Protein AF-A0A6V7LVV4-F1 (afdb_monomer_lite)

Organism: NCBI:txid1563983

Secondary structure (DSSP, 8-state):
-HHHHHHHHHHHHHHHHHHHHHHHHHHHHHHT--HHHHHT--HHHHHHHHHHHHHHSSSHHHHHHHHHHHHHHHHHHHHHT-

Foldseek 3Di:
DVVVVVVVVVVVVVVVVVVVVVLLVVVCVVVVHDSVVSPVQPPVSCVVSVLVSLCVDPPSVVSVVVVVVVVVVVVVVVVVVD

Structure (mmCIF, N/CA/C/O backbone):
data_AF-A0A6V7LVV4-F1
#
_entry.id   AF-A0A6V7LVV4-F1
#
loop_
_atom_site.group_PDB
_atom_site.id
_atom_site.type_symbol
_atom_site.label_atom_id
_atom_site.label_alt_id
_ato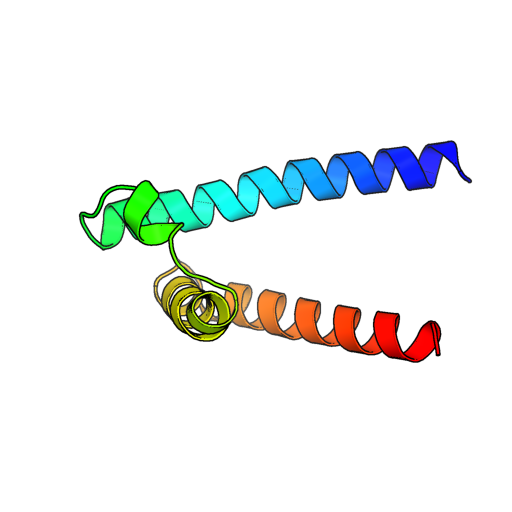m_site.label_comp_id
_atom_site.label_asym_id
_atom_site.label_entity_id
_atom_site.label_seq_id
_atom_site.pdbx_PDB_ins_code
_atom_site.Cartn_x
_atom_site.Cartn_y
_atom_site.Cartn_z
_atom_site.occupancy
_atom_site.B_iso_or_equiv
_atom_site.auth_seq_id
_atom_site.auth_comp_id
_atom_site.auth_asym_id
_atom_site.auth_atom_id
_atom_site.pdbx_PDB_model_num
ATOM 1 N N . ASP A 1 1 ? 17.678 7.007 -19.786 1.00 69.31 1 ASP A N 1
ATOM 2 C CA . ASP A 1 1 ? 17.396 5.814 -18.959 1.00 69.31 1 ASP A CA 1
ATOM 3 C C . ASP A 1 1 ? 17.377 6.070 -17.464 1.00 69.31 1 ASP A C 1
ATOM 5 O O . ASP A 1 1 ? 16.288 6.082 -16.909 1.00 69.31 1 ASP A O 1
ATOM 9 N N . ALA A 1 2 ? 18.504 6.352 -16.802 1.00 80.94 2 ALA A N 1
ATOM 10 C CA . ALA A 1 2 ? 18.537 6.474 -15.334 1.00 80.94 2 ALA A CA 1
ATOM 11 C C . ALA A 1 2 ? 17.577 7.537 -14.752 1.00 80.94 2 ALA A C 1
ATOM 13 O O . ALA A 1 2 ? 16.905 7.276 -13.757 1.00 80.94 2 ALA A O 1
ATOM 14 N N . ILE A 1 3 ? 17.457 8.707 -15.392 1.00 87.06 3 ILE A N 1
ATOM 15 C CA . ILE A 1 3 ? 16.533 9.773 -14.959 1.00 87.06 3 ILE A CA 1
ATOM 16 C C . ILE A 1 3 ? 15.072 9.334 -15.126 1.00 87.06 3 ILE A C 1
ATOM 18 O O . ILE A 1 3 ? 14.283 9.468 -14.198 1.00 87.06 3 ILE A O 1
ATOM 22 N N . PHE A 1 4 ? 14.721 8.758 -16.279 1.00 85.62 4 PHE A N 1
ATOM 23 C CA . PHE A 1 4 ? 13.355 8.314 -16.579 1.00 85.62 4 PHE A CA 1
ATOM 24 C C . PHE A 1 4 ? 12.901 7.179 -15.650 1.00 85.62 4 PHE A C 1
ATOM 26 O O . PHE A 1 4 ? 11.796 7.219 -15.108 1.00 85.62 4 PHE A O 1
ATOM 33 N N . VAL A 1 5 ? 13.781 6.205 -15.401 1.00 86.81 5 VAL A N 1
ATOM 34 C CA . VAL A 1 5 ? 13.528 5.101 -14.465 1.00 86.81 5 VAL A CA 1
ATOM 35 C C . VAL A 1 5 ? 13.372 5.625 -13.036 1.00 86.81 5 VAL A C 1
ATOM 37 O O . VAL A 1 5 ? 12.417 5.258 -12.355 1.00 86.81 5 VAL A O 1
ATOM 40 N N . SER A 1 6 ? 14.245 6.537 -12.596 1.00 84.88 6 SER A N 1
ATOM 41 C CA . SER A 1 6 ? 14.173 7.122 -11.248 1.00 84.88 6 SER A CA 1
ATOM 42 C C . SER A 1 6 ? 12.887 7.924 -11.034 1.00 84.88 6 SER A C 1
ATOM 44 O O . SER A 1 6 ? 12.248 7.801 -9.991 1.00 84.88 6 SER A O 1
ATOM 46 N N . PHE A 1 7 ? 12.469 8.704 -12.034 1.00 89.19 7 PHE A N 1
ATOM 47 C CA . PHE A 1 7 ? 11.247 9.507 -11.970 1.00 89.19 7 PHE A CA 1
ATOM 48 C C . PHE A 1 7 ? 9.986 8.632 -11.962 1.00 89.19 7 PHE A C 1
ATOM 50 O O . PHE A 1 7 ? 9.070 8.858 -11.174 1.00 89.19 7 PHE A O 1
ATOM 57 N N . THR A 1 8 ? 9.966 7.579 -12.782 1.00 83.38 8 THR A N 1
ATOM 58 C CA . THR A 1 8 ? 8.862 6.608 -12.820 1.00 83.38 8 THR A CA 1
ATOM 59 C C . THR A 1 8 ? 8.755 5.842 -11.502 1.00 83.38 8 THR A C 1
ATOM 61 O O . THR A 1 8 ? 7.657 5.675 -10.970 1.00 83.38 8 THR A O 1
ATOM 64 N N . ASN A 1 9 ? 9.888 5.433 -10.926 1.00 81.94 9 ASN A N 1
ATOM 65 C CA . ASN A 1 9 ? 9.928 4.787 -9.618 1.00 81.94 9 ASN A CA 1
ATOM 66 C C . ASN A 1 9 ? 9.415 5.713 -8.503 1.00 81.94 9 ASN A C 1
ATOM 68 O O . ASN A 1 9 ? 8.633 5.281 -7.656 1.00 81.94 9 ASN A O 1
ATOM 72 N N . LEU A 1 10 ? 9.801 6.993 -8.528 1.00 90.25 10 LEU A N 1
ATOM 73 C 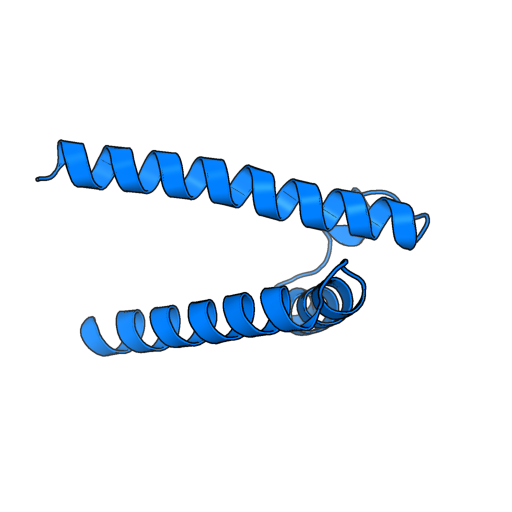CA . LEU A 1 10 ? 9.321 7.994 -7.576 1.00 90.25 10 LEU A CA 1
ATOM 74 C C . LEU A 1 10 ? 7.800 8.161 -7.664 1.00 90.25 10 LEU A C 1
ATOM 76 O O . LEU A 1 10 ? 7.114 8.047 -6.650 1.00 90.25 10 LEU A O 1
ATOM 80 N N . PHE A 1 11 ? 7.264 8.376 -8.867 1.00 86.94 11 PHE A N 1
ATOM 81 C CA . PHE A 1 11 ? 5.820 8.513 -9.063 1.00 86.94 11 PHE A CA 1
ATOM 82 C C . PHE A 1 11 ? 5.054 7.272 -8.629 1.00 86.94 11 PHE A C 1
ATOM 84 O O . PHE A 1 11 ? 4.039 7.390 -7.947 1.00 86.94 11 PHE A O 1
ATOM 91 N N . THR A 1 12 ? 5.558 6.091 -8.982 1.00 82.19 12 THR A N 1
ATOM 92 C CA . THR A 1 12 ? 4.936 4.821 -8.599 1.00 82.19 12 THR A CA 1
ATOM 93 C C . THR A 1 12 ? 4.934 4.656 -7.081 1.00 82.19 12 THR A C 1
ATOM 95 O O . THR A 1 12 ? 3.925 4.249 -6.516 1.00 82.19 12 THR A O 1
ATOM 98 N N . SER A 1 13 ? 6.018 5.049 -6.404 1.00 80.81 13 SER A N 1
ATOM 99 C CA . SER A 1 13 ? 6.120 5.000 -4.940 1.00 80.81 13 SER A CA 1
ATOM 100 C C . SER A 1 13 ? 5.157 5.976 -4.259 1.00 80.81 13 SER A C 1
ATOM 102 O O . SER A 1 13 ? 4.474 5.605 -3.307 1.00 80.81 13 SER A O 1
ATOM 104 N N . ILE A 1 14 ? 5.052 7.211 -4.764 1.00 86.56 14 ILE A N 1
ATOM 105 C CA . ILE A 1 14 ? 4.111 8.219 -4.250 1.00 86.56 14 ILE A CA 1
ATOM 106 C C . ILE A 1 14 ? 2.665 7.751 -4.455 1.00 86.56 14 ILE A C 1
ATOM 108 O O . ILE A 1 14 ? 1.855 7.804 -3.530 1.00 86.56 14 ILE A O 1
ATOM 112 N N . PHE A 1 15 ? 2.346 7.247 -5.648 1.00 83.25 15 PHE A N 1
ATOM 113 C CA . PHE A 1 15 ? 1.026 6.715 -5.969 1.00 83.25 15 PHE A CA 1
ATOM 114 C C . PHE A 1 15 ? 0.668 5.508 -5.092 1.00 83.25 15 PHE A C 1
ATOM 116 O O . PHE A 1 15 ? -0.421 5.467 -4.521 1.00 83.25 15 PHE A O 1
ATOM 123 N N . ALA A 1 16 ? 1.600 4.570 -4.905 1.00 78.88 16 ALA A N 1
ATOM 124 C CA . ALA A 1 16 ? 1.429 3.441 -3.996 1.00 78.88 16 ALA A CA 1
ATOM 125 C C . ALA A 1 16 ? 1.178 3.908 -2.553 1.00 78.88 16 ALA A C 1
ATOM 127 O O . ALA A 1 16 ? 0.300 3.368 -1.885 1.00 78.88 16 ALA A O 1
ATOM 128 N N . GLY A 1 17 ? 1.872 4.957 -2.098 1.00 80.12 17 GLY A N 1
ATOM 129 C CA . GLY A 1 17 ? 1.606 5.599 -0.812 1.00 80.12 17 GLY A CA 1
ATOM 130 C C . GLY A 1 17 ? 0.149 6.051 -0.680 1.00 80.12 17 GLY A C 1
ATOM 131 O O . GLY A 1 17 ? -0.531 5.653 0.265 1.00 80.12 17 GLY A O 1
ATOM 132 N N . PHE A 1 18 ? -0.371 6.807 -1.653 1.00 84.31 18 PHE A N 1
ATOM 133 C CA . PHE A 1 18 ? -1.776 7.237 -1.650 1.00 84.31 18 PHE A CA 1
ATOM 134 C C . PHE A 1 18 ? -2.760 6.062 -1.615 1.00 84.31 18 PHE A C 1
ATOM 136 O O . PHE A 1 18 ? -3.740 6.108 -0.867 1.00 84.31 18 PHE A O 1
ATOM 143 N N . VAL A 1 19 ? -2.497 5.002 -2.383 1.00 80.50 19 VAL A N 1
ATOM 144 C CA . VAL A 1 19 ? -3.337 3.794 -2.412 1.00 80.50 19 VAL A CA 1
ATOM 145 C C . VAL A 1 19 ? -3.352 3.108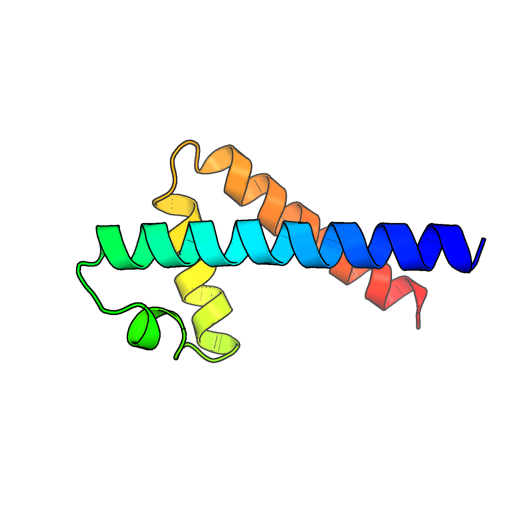 -1.043 1.00 80.50 19 VAL A C 1
ATOM 147 O O . VAL A 1 19 ? -4.427 2.860 -0.499 1.00 80.50 19 VAL A O 1
ATOM 150 N N . ILE A 1 20 ? -2.183 2.865 -0.446 1.00 79.25 20 ILE A N 1
ATOM 151 C CA . ILE A 1 20 ? -2.055 2.199 0.858 1.00 79.25 20 ILE A CA 1
ATOM 152 C C . ILE A 1 20 ? -2.730 3.016 1.966 1.00 79.25 20 ILE A C 1
ATOM 154 O O . ILE A 1 20 ? -3.535 2.472 2.722 1.00 79.25 20 ILE A O 1
ATOM 158 N N . PHE A 1 21 ? -2.491 4.329 2.036 1.00 82.06 21 PHE A N 1
ATOM 159 C CA . PHE A 1 21 ? -3.149 5.187 3.029 1.00 82.06 21 PHE A CA 1
ATOM 160 C C . PHE A 1 21 ? -4.671 5.269 2.836 1.00 82.06 21 PHE A C 1
ATOM 162 O O . PHE A 1 21 ? -5.401 5.281 3.828 1.00 82.06 21 PHE A O 1
ATOM 169 N N . SER A 1 22 ? -5.172 5.248 1.596 1.00 82.44 22 SER A N 1
ATOM 170 C CA . SER A 1 22 ? -6.618 5.222 1.318 1.00 82.44 22 SER A CA 1
ATOM 171 C C . SER A 1 22 ? -7.269 3.917 1.788 1.00 82.44 22 SER A C 1
ATOM 173 O O . SER A 1 22 ? -8.334 3.937 2.404 1.00 82.44 22 SER A O 1
ATOM 175 N N . ILE A 1 23 ? -6.602 2.785 1.552 1.00 77.88 23 ILE A N 1
ATOM 176 C CA . ILE A 1 23 ? -7.027 1.456 2.005 1.00 77.88 23 ILE A CA 1
ATOM 177 C C . ILE A 1 23 ? -7.069 1.387 3.537 1.00 77.88 23 ILE A C 1
ATOM 179 O O . ILE A 1 23 ? -8.079 0.974 4.110 1.00 77.88 23 ILE A O 1
ATOM 183 N N . MET A 1 24 ? -6.004 1.833 4.208 1.00 77.38 24 MET A N 1
ATOM 184 C CA . MET A 1 24 ? -5.925 1.817 5.673 1.00 77.38 24 MET A CA 1
ATOM 185 C C . MET A 1 24 ? -6.938 2.772 6.316 1.00 77.38 24 MET A C 1
ATOM 187 O O . MET A 1 24 ? -7.569 2.415 7.307 1.00 77.38 24 MET A O 1
ATOM 191 N N . GLY A 1 25 ? -7.158 3.957 5.735 1.00 80.94 25 GLY A N 1
ATOM 192 C CA . GLY A 1 25 ? -8.184 4.894 6.198 1.00 80.94 25 GLY A CA 1
ATOM 193 C C . GLY A 1 25 ? -9.608 4.351 6.030 1.00 80.94 25 GLY A C 1
ATOM 194 O O . GLY A 1 25 ? -10.448 4.519 6.916 1.00 80.94 25 GLY A O 1
ATOM 195 N N . TYR A 1 26 ? -9.876 3.645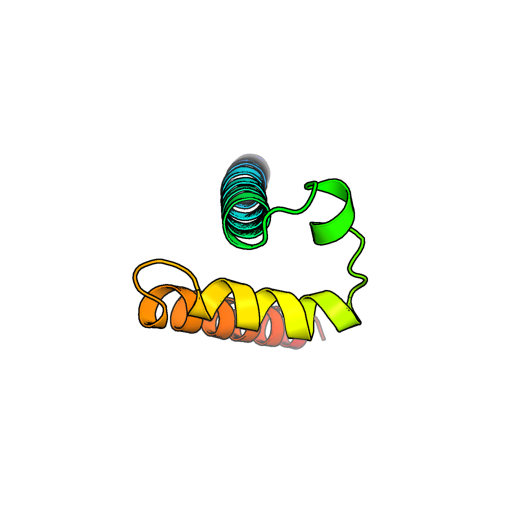 4.927 1.00 80.38 26 TYR A N 1
ATOM 196 C CA . TYR A 1 26 ? -11.148 2.955 4.712 1.00 80.38 26 TYR A CA 1
ATOM 197 C C . TYR A 1 26 ? -11.384 1.844 5.747 1.00 80.38 26 TYR A C 1
ATOM 199 O O . TYR A 1 26 ? -12.461 1.781 6.343 1.00 80.38 26 TYR A O 1
ATOM 207 N N . LEU A 1 27 ? -10.369 1.014 6.010 1.00 75.62 27 LEU A N 1
ATOM 208 C CA . LEU A 1 27 ? -10.394 -0.020 7.050 1.00 75.62 27 LEU A CA 1
ATOM 209 C C . LEU A 1 27 ? -10.646 0.557 8.444 1.00 75.62 27 LEU A C 1
ATOM 211 O O . LEU A 1 27 ? -11.547 0.088 9.133 1.00 75.62 27 LEU A O 1
ATOM 215 N N . ALA A 1 28 ? -9.896 1.591 8.837 1.00 79.62 28 ALA A N 1
ATOM 216 C CA . ALA A 1 28 ? -10.042 2.254 10.134 1.00 79.62 28 ALA A CA 1
ATOM 217 C C . ALA A 1 28 ? -11.478 2.765 10.341 1.00 79.62 28 ALA A C 1
ATOM 219 O O . ALA A 1 28 ? -12.084 2.550 11.392 1.00 79.62 28 ALA A O 1
ATOM 220 N N . LYS A 1 29 ? -12.065 3.360 9.292 1.00 81.25 29 LYS A N 1
ATOM 221 C CA . LYS A 1 29 ? -13.455 3.830 9.301 1.00 81.25 29 LYS A CA 1
ATOM 222 C C . LYS A 1 29 ? -14.471 2.687 9.400 1.00 81.25 29 LYS A C 1
ATOM 224 O O . LYS A 1 29 ? -15.458 2.824 10.115 1.00 81.25 29 LYS A O 1
ATOM 229 N N . GLN A 1 30 ? -14.252 1.580 8.691 1.00 81.75 30 GLN A N 1
ATOM 230 C CA . GLN A 1 30 ? -15.128 0.400 8.726 1.00 81.75 30 GLN A CA 1
ATOM 231 C C . GLN A 1 30 ? -15.071 -0.337 10.070 1.00 81.75 30 GLN A C 1
ATOM 233 O O . GLN A 1 30 ? -16.091 -0.808 10.562 1.00 81.75 30 GLN A O 1
ATOM 238 N N . MET A 1 31 ? -13.885 -0.431 10.669 1.00 77.44 31 MET A N 1
ATOM 239 C CA . MET A 1 31 ? -13.639 -1.176 11.905 1.00 77.44 31 MET A CA 1
ATOM 240 C C . MET A 1 31 ? -13.793 -0.328 13.176 1.00 77.44 31 MET A C 1
ATOM 242 O O . MET A 1 31 ? -13.644 -0.859 14.270 1.00 77.44 31 MET A O 1
ATOM 246 N N . ASN A 1 32 ? -14.113 0.966 13.037 1.00 81.12 32 ASN A N 1
ATOM 247 C CA . ASN A 1 32 ? -14.270 1.916 14.143 1.00 81.12 32 ASN A CA 1
ATOM 248 C C . ASN A 1 32 ? -13.056 1.938 15.097 1.00 81.12 32 ASN A C 1
ATOM 250 O O . ASN A 1 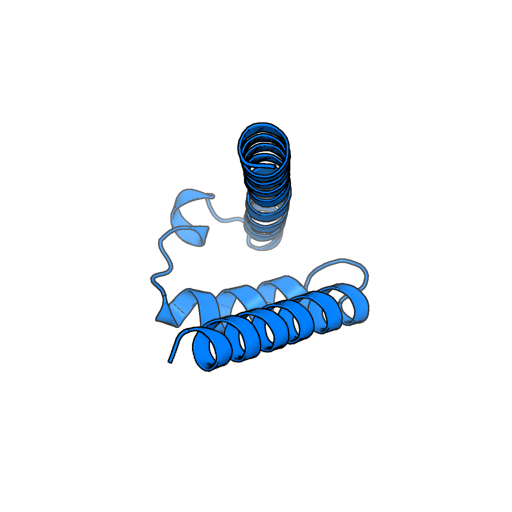32 ? -13.202 2.030 16.312 1.00 81.12 32 ASN A O 1
ATOM 254 N N . MET A 1 33 ? -11.853 1.824 14.532 1.00 77.06 33 MET A N 1
ATOM 255 C CA . MET A 1 33 ? -10.591 1.756 15.274 1.00 77.06 33 MET A CA 1
ATOM 256 C C . MET A 1 33 ? -9.611 2.829 14.789 1.00 77.06 33 MET A C 1
ATOM 258 O O . MET A 1 33 ? -9.661 3.219 13.615 1.00 77.06 33 MET A O 1
ATOM 262 N N . PRO A 1 34 ? -8.718 3.327 15.661 1.00 80.06 34 PRO A N 1
ATOM 263 C CA . PRO A 1 34 ? -7.708 4.300 15.270 1.00 80.06 34 PRO A CA 1
ATOM 264 C C . PRO A 1 34 ? -6.739 3.714 14.232 1.00 80.06 34 PRO A C 1
ATOM 266 O O . PRO A 1 34 ? -6.389 2.535 14.263 1.00 80.06 34 PRO A O 1
ATOM 269 N N . ILE A 1 35 ? -6.260 4.564 13.317 1.00 76.44 35 ILE A N 1
ATOM 270 C CA . ILE A 1 35 ? -5.335 4.174 12.235 1.00 76.44 35 ILE A CA 1
ATOM 271 C C . ILE A 1 35 ? -4.063 3.498 12.769 1.00 76.44 35 ILE A C 1
ATOM 273 O O . ILE A 1 35 ? -3.521 2.592 12.146 1.00 76.44 35 ILE A O 1
ATOM 277 N N . GLU A 1 36 ? -3.620 3.894 13.960 1.00 76.69 36 GLU A N 1
ATOM 278 C CA . GLU A 1 36 ? -2.459 3.336 14.655 1.00 76.69 36 GLU A CA 1
ATOM 279 C C . GLU A 1 36 ? -2.629 1.852 14.995 1.00 76.69 36 GLU A C 1
ATOM 281 O O . GLU A 1 36 ? -1.643 1.122 15.036 1.00 76.69 36 GLU A O 1
ATOM 286 N N . GLU A 1 37 ? -3.858 1.388 15.225 1.00 72.56 37 GLU A N 1
ATOM 287 C CA . GLU A 1 37 ? -4.149 -0.025 15.482 1.00 72.56 37 GLU A CA 1
ATOM 288 C C . GLU A 1 37 ? -4.185 -0.841 14.190 1.00 72.56 37 GLU A C 1
ATOM 290 O O . GLU A 1 37 ? -3.678 -1.959 14.166 1.00 72.56 37 GLU A O 1
ATOM 295 N N . VAL A 1 38 ? -4.668 -0.256 13.090 1.00 69.06 38 VAL A N 1
ATOM 296 C CA . VAL A 1 38 ? -4.648 -0.889 11.758 1.00 69.06 38 VAL A CA 1
ATOM 297 C C . VAL A 1 38 ? -3.204 -1.101 11.270 1.00 69.06 38 VAL A C 1
ATOM 299 O O . VAL A 1 38 ? -2.881 -2.141 10.691 1.00 69.06 38 VAL A O 1
ATOM 302 N N . VAL A 1 39 ? -2.313 -0.140 11.548 1.00 66.62 39 VAL A N 1
ATOM 303 C CA . VAL A 1 39 ? -0.917 -0.113 11.063 1.00 66.62 39 VAL A CA 1
ATOM 304 C C . VAL A 1 39 ? 0.050 -0.939 11.929 1.00 66.62 39 VAL A C 1
ATOM 306 O O . VAL A 1 39 ? 1.112 -1.329 11.448 1.00 66.62 39 VAL A O 1
ATOM 309 N N . LYS A 1 40 ? -0.301 -1.290 13.177 1.00 62.38 40 LYS A N 1
ATOM 310 C CA . LYS A 1 40 ? 0.544 -2.094 14.104 1.00 62.38 40 LYS A CA 1
ATOM 311 C C . LYS A 1 40 ? 0.740 -3.563 13.698 1.00 62.38 40 LYS A C 1
ATOM 313 O O . LYS A 1 40 ? 1.309 -4.370 14.433 1.00 62.38 40 LYS A O 1
ATOM 318 N N . SER A 1 41 ? 0.302 -3.899 12.502 1.00 55.25 41 SER A N 1
ATOM 319 C CA . SER A 1 41 ? 0.215 -5.236 11.964 1.00 55.25 41 SER A CA 1
ATOM 320 C C . SER A 1 41 ? 1.524 -5.598 11.261 1.00 55.25 41 SER A C 1
ATOM 322 O O . SER A 1 41 ? 1.765 -5.166 10.139 1.00 55.25 41 SER A O 1
ATOM 324 N N . GLY A 1 42 ? 2.399 -6.367 11.924 1.00 60.75 42 GLY A N 1
ATOM 325 C CA . GLY A 1 42 ? 3.665 -6.845 11.341 1.00 60.75 42 GLY A CA 1
ATOM 326 C C . GLY A 1 42 ? 3.480 -7.657 10.041 1.00 60.75 42 GLY A C 1
ATOM 327 O O . GLY A 1 42 ? 2.348 -7.943 9.652 1.00 60.75 42 GLY A O 1
ATOM 328 N N . PRO A 1 43 ? 4.565 -8.099 9.373 1.00 54.78 43 PRO A N 1
ATOM 329 C CA . PRO A 1 43 ? 4.484 -8.744 8.057 1.00 54.78 43 PRO A CA 1
ATOM 330 C C . PRO A 1 43 ? 3.512 -9.936 8.007 1.00 54.78 43 PRO A C 1
ATOM 332 O O . PRO A 1 43 ? 2.785 -10.091 7.033 1.00 54.78 43 PRO A O 1
ATOM 335 N N . GLY A 1 44 ? 3.428 -10.732 9.080 1.00 55.97 44 GLY A N 1
ATOM 336 C CA . GLY A 1 44 ? 2.473 -11.843 9.190 1.00 55.97 44 GLY A CA 1
ATOM 337 C C . GLY A 1 44 ? 1.008 -11.410 9.320 1.00 55.97 44 GLY A C 1
ATOM 338 O O . GLY A 1 44 ? 0.123 -12.099 8.824 1.00 55.97 44 GLY A O 1
ATOM 339 N N . LEU A 1 45 ? 0.746 -10.249 9.926 1.00 56.28 45 LEU A N 1
ATOM 340 C CA . LEU A 1 45 ? -0.601 -9.697 10.032 1.00 56.28 45 LEU A CA 1
ATOM 341 C C . LEU A 1 45 ? -1.002 -8.966 8.741 1.00 56.28 45 LEU A C 1
ATOM 343 O O . LEU A 1 45 ? -2.173 -8.986 8.396 1.00 56.28 45 LEU A O 1
ATOM 347 N N . ALA A 1 46 ? -0.056 -8.448 7.948 1.00 61.00 46 ALA A N 1
ATOM 348 C CA . ALA A 1 46 ? -0.336 -7.976 6.588 1.00 61.00 46 ALA A CA 1
ATOM 349 C C . ALA A 1 46 ? -0.853 -9.108 5.675 1.00 61.00 46 ALA A C 1
ATOM 351 O O . ALA A 1 46 ? -1.783 -8.896 4.907 1.00 61.00 46 ALA A O 1
ATOM 352 N N . PHE A 1 47 ? -0.358 -10.341 5.809 1.00 60.41 47 PHE A N 1
ATOM 353 C CA . PHE A 1 47 ? -0.896 -11.486 5.054 1.00 60.41 47 PHE A CA 1
ATOM 354 C C . PHE A 1 47 ? -2.306 -11.935 5.487 1.00 60.41 47 PHE A C 1
ATOM 356 O O . PHE A 1 47 ? -2.905 -12.753 4.795 1.00 60.41 47 PHE A O 1
ATOM 363 N N . ILE A 1 48 ? -2.853 -11.392 6.582 1.00 65.25 48 ILE A N 1
ATOM 364 C CA . ILE A 1 48 ? -4.209 -11.686 7.084 1.00 65.25 48 ILE A CA 1
ATOM 365 C C . ILE A 1 48 ? -5.130 -10.468 6.906 1.00 65.25 48 ILE A C 1
ATOM 367 O O . ILE A 1 48 ? -6.194 -10.565 6.296 1.00 65.25 48 ILE A O 1
ATOM 371 N N . ALA A 1 49 ? -4.684 -9.300 7.362 1.00 69.50 49 ALA A N 1
ATOM 372 C CA . ALA A 1 49 ? -5.411 -8.041 7.298 1.00 69.50 49 ALA A CA 1
ATOM 373 C C . ALA A 1 49 ? -5.565 -7.522 5.864 1.00 69.50 49 ALA A C 1
ATOM 375 O O . ALA A 1 49 ? -6.592 -6.937 5.537 1.00 69.50 49 ALA A O 1
ATOM 376 N N . TYR A 1 50 ? -4.578 -7.734 4.986 1.00 69.12 50 TYR A N 1
ATOM 377 C CA . TYR A 1 50 ? -4.639 -7.227 3.612 1.00 69.12 50 TYR A CA 1
ATOM 378 C C . TYR A 1 50 ? -5.674 -7.984 2.758 1.00 69.12 50 TYR A C 1
ATOM 380 O O . TYR A 1 50 ? -6.484 -7.324 2.107 1.00 69.12 50 TYR A O 1
ATOM 388 N N . PRO A 1 51 ? -5.763 -9.332 2.804 1.00 69.12 51 PRO A N 1
ATOM 389 C CA . PRO A 1 51 ? -6.887 -10.057 2.207 1.00 69.12 51 PRO A CA 1
ATOM 390 C C . PRO A 1 51 ? -8.243 -9.669 2.810 1.00 69.12 51 PRO A C 1
ATOM 392 O O . PRO A 1 51 ? -9.201 -9.452 2.070 1.00 69.12 51 PRO A O 1
ATOM 395 N N . GLU A 1 52 ? -8.327 -9.527 4.136 1.00 73.19 52 GLU A N 1
ATOM 396 C CA . GLU A 1 52 ? -9.563 -9.119 4.814 1.00 73.19 52 GLU A CA 1
ATOM 397 C C . GLU A 1 52 ? -10.025 -7.719 4.373 1.00 73.19 52 GLU A C 1
ATOM 399 O O . GLU A 1 52 ? -11.212 -7.483 4.141 1.00 73.19 52 GLU A O 1
ATOM 404 N N . ALA A 1 53 ? -9.080 -6.804 4.169 1.00 72.56 53 ALA A N 1
ATOM 405 C CA . ALA A 1 53 ? -9.331 -5.473 3.639 1.00 72.56 53 ALA A CA 1
ATOM 406 C C . ALA A 1 53 ? -9.834 -5.493 2.199 1.00 72.56 53 ALA A C 1
ATOM 408 O O . ALA A 1 53 ? -10.823 -4.834 1.882 1.00 72.56 53 ALA A O 1
ATOM 409 N N . VAL A 1 54 ? -9.161 -6.259 1.339 1.00 74.12 54 VAL A N 1
ATOM 410 C CA . VAL A 1 54 ? -9.484 -6.404 -0.084 1.00 74.12 54 VAL A CA 1
ATOM 411 C C . VAL A 1 54 ? -10.917 -6.907 -0.275 1.00 74.12 54 VAL A C 1
ATOM 413 O O . VAL A 1 54 ? -11.629 -6.406 -1.144 1.00 74.12 54 VAL A O 1
ATOM 416 N N . VAL A 1 55 ? -11.377 -7.835 0.571 1.00 77.38 55 VAL A N 1
ATOM 417 C CA . VAL A 1 55 ? -12.750 -8.369 0.519 1.00 77.38 55 VAL A CA 1
ATOM 418 C C . VAL A 1 55 ? -13.791 -7.344 0.987 1.00 77.38 55 VAL A C 1
ATOM 420 O O . VAL A 1 55 ? -14.920 -7.347 0.497 1.00 77.38 55 VAL A O 1
ATOM 423 N N . ARG A 1 56 ? -13.428 -6.441 1.904 1.00 74.38 56 ARG A N 1
ATOM 424 C CA . ARG A 1 56 ? -14.322 -5.390 2.420 1.00 74.38 56 ARG A CA 1
ATOM 425 C C . ARG A 1 56 ? -14.384 -4.144 1.529 1.00 74.38 56 ARG A C 1
ATOM 427 O O . ARG A 1 56 ? -15.210 -3.267 1.785 1.00 74.38 56 ARG A O 1
ATOM 434 N N . MET A 1 57 ? -13.524 -4.024 0.518 1.00 76.06 57 MET A N 1
ATOM 435 C CA . MET A 1 57 ? -13.517 -2.891 -0.413 1.00 76.06 57 MET A CA 1
ATOM 436 C C . MET A 1 57 ? -14.616 -2.995 -1.476 1.00 76.06 57 MET A C 1
ATOM 438 O O . MET A 1 57 ? -15.010 -4.097 -1.862 1.00 76.06 57 MET A O 1
ATOM 442 N N . PRO A 1 58 ? -15.093 -1.857 -2.015 1.00 71.25 58 PRO A N 1
ATOM 443 C CA . PRO A 1 58 ? -15.959 -1.878 -3.185 1.00 71.25 58 PRO A CA 1
ATOM 444 C C . PRO A 1 58 ? -15.218 -2.531 -4.359 1.00 71.25 58 PRO A C 1
ATOM 446 O O . PRO A 1 58 ? -14.100 -2.139 -4.674 1.00 71.25 58 PRO A O 1
ATOM 449 N N . TRP A 1 59 ? -15.857 -3.503 -5.014 1.00 82.69 59 TRP A N 1
ATOM 450 C CA . TRP A 1 59 ? -15.315 -4.289 -6.139 1.00 82.69 59 TRP A CA 1
ATOM 451 C C . TRP A 1 59 ? -14.174 -5.247 -5.735 1.00 82.69 59 TRP A C 1
ATOM 453 O O . TRP A 1 59 ? -13.086 -5.203 -6.314 1.00 82.69 59 TRP A O 1
ATOM 463 N N . PRO A 1 60 ? -14.413 -6.166 -4.780 1.00 78.06 60 PRO A N 1
ATOM 464 C CA . PRO A 1 60 ? -13.372 -7.015 -4.187 1.00 78.06 60 PRO A CA 1
ATOM 465 C C . PRO A 1 60 ? -12.629 -7.885 -5.212 1.00 78.06 60 PRO A C 1
ATOM 467 O O . PRO A 1 60 ? -11.433 -8.123 -5.071 1.00 78.06 60 PRO A O 1
ATOM 470 N N . ASN A 1 61 ? -13.298 -8.294 -6.296 1.00 80.06 61 ASN A N 1
ATOM 471 C CA . ASN A 1 61 ? -12.687 -9.079 -7.373 1.00 80.06 61 ASN A CA 1
ATOM 472 C C . ASN A 1 61 ? -11.555 -8.326 -8.096 1.00 80.06 61 ASN A C 1
ATOM 474 O O . ASN A 1 61 ? -10.550 -8.937 -8.456 1.00 80.06 61 ASN A O 1
ATOM 478 N N . LEU A 1 62 ? -11.692 -7.007 -8.289 1.00 80.12 62 LEU A N 1
ATOM 479 C CA . LEU A 1 62 ? -10.663 -6.182 -8.930 1.00 80.12 62 LEU A CA 1
ATOM 480 C C . LEU A 1 62 ? -9.427 -6.068 -8.030 1.00 80.12 62 LEU A C 1
ATOM 482 O O . LEU A 1 62 ? -8.303 -6.280 -8.480 1.00 80.12 62 LEU A O 1
ATOM 486 N N . TRP A 1 63 ? -9.640 -5.780 -6.747 1.00 77.12 63 TRP A N 1
ATOM 487 C CA . TRP A 1 63 ? -8.565 -5.643 -5.765 1.00 77.12 63 TRP A CA 1
ATOM 488 C C . TRP A 1 63 ? -7.847 -6.971 -5.498 1.00 77.12 63 TRP A C 1
ATOM 490 O O . TRP A 1 63 ? -6.623 -6.986 -5.377 1.00 77.12 63 TRP A O 1
ATOM 500 N N . ALA A 1 64 ? -8.578 -8.090 -5.489 1.00 79.94 64 ALA A N 1
ATOM 501 C CA . ALA A 1 64 ? -7.998 -9.426 -5.391 1.00 79.94 64 ALA A CA 1
ATOM 502 C C . ALA A 1 64 ? -7.103 -9.738 -6.598 1.00 79.94 64 ALA A C 1
ATOM 504 O O . ALA A 1 64 ? -5.959 -10.155 -6.417 1.00 79.94 64 ALA A O 1
ATOM 505 N N . PHE A 1 65 ? -7.580 -9.476 -7.821 1.00 82.81 65 PHE A N 1
ATOM 506 C CA . PHE A 1 65 ? -6.777 -9.655 -9.033 1.00 82.81 65 PHE A CA 1
ATOM 507 C C . PHE A 1 65 ? -5.481 -8.835 -8.980 1.00 82.81 65 PHE A C 1
ATOM 509 O O . PHE A 1 65 ? -4.404 -9.383 -9.203 1.00 82.81 65 PHE A O 1
ATOM 516 N N . LEU A 1 66 ? -5.564 -7.549 -8.623 1.00 81.12 66 LEU A N 1
ATOM 517 C CA . LEU A 1 66 ? -4.396 -6.670 -8.509 1.00 81.12 66 LEU A CA 1
ATOM 518 C C . LEU A 1 66 ? -3.400 -7.151 -7.442 1.00 81.12 66 LEU A C 1
ATOM 520 O O . LEU A 1 66 ? -2.193 -7.109 -7.675 1.00 81.12 66 LEU A O 1
ATOM 524 N N . PHE A 1 67 ? -3.885 -7.645 -6.300 1.00 77.44 67 PHE A N 1
ATOM 525 C CA . PHE A 1 67 ? -3.040 -8.181 -5.231 1.00 77.44 67 PHE A CA 1
ATOM 526 C C . PHE A 1 67 ? -2.271 -9.431 -5.675 1.00 77.44 67 PHE A C 1
ATOM 528 O O . PHE A 1 67 ? -1.050 -9.499 -5.528 1.00 77.44 67 PHE A O 1
ATOM 535 N N . PHE A 1 68 ? -2.955 -10.405 -6.277 1.00 80.88 68 PHE A N 1
ATOM 536 C CA . PHE A 1 68 ? -2.297 -11.615 -6.770 1.00 80.88 68 PHE A CA 1
ATOM 537 C C . PHE A 1 68 ? -1.381 -11.335 -7.964 1.00 80.88 68 PHE A C 1
ATOM 539 O O . PHE A 1 68 ? -0.310 -11.931 -8.066 1.00 80.88 68 PHE A O 1
ATOM 546 N N . PHE A 1 69 ? -1.746 -10.387 -8.827 1.00 82.81 69 PHE A N 1
ATOM 547 C CA . PHE A 1 69 ? -0.897 -9.945 -9.929 1.00 82.81 69 PHE A CA 1
ATOM 548 C C . PHE A 1 69 ? 0.385 -9.258 -9.432 1.00 82.81 69 PHE A C 1
ATOM 550 O O . PHE A 1 69 ? 1.469 -9.526 -9.948 1.00 82.81 69 PHE A O 1
ATOM 557 N N . MET A 1 70 ? 0.296 -8.442 -8.376 1.00 82.50 70 MET A N 1
ATOM 558 C CA . MET A 1 70 ? 1.465 -7.873 -7.700 1.00 82.50 70 MET A CA 1
ATOM 559 C C . MET A 1 70 ? 2.385 -8.974 -7.154 1.00 82.50 70 MET A C 1
ATOM 561 O O . MET A 1 70 ? 3.588 -8.941 -7.409 1.00 82.50 70 MET A O 1
ATOM 565 N N . LEU A 1 71 ? 1.837 -9.967 -6.441 1.00 78.75 71 LEU A N 1
ATOM 566 C CA . LEU A 1 71 ? 2.617 -11.100 -5.924 1.00 78.75 71 LEU A CA 1
ATOM 567 C C . LEU A 1 71 ? 3.286 -11.902 -7.049 1.00 78.75 71 LEU A C 1
ATOM 569 O O . LEU A 1 71 ? 4.438 -12.309 -6.910 1.00 78.75 71 LEU A O 1
ATOM 573 N N . PHE A 1 72 ? 2.596 -12.082 -8.176 1.00 81.06 72 PHE A N 1
ATOM 574 C CA . PHE A 1 72 ? 3.141 -12.734 -9.363 1.00 81.06 72 PHE A CA 1
ATOM 575 C C . PHE A 1 72 ? 4.338 -11.968 -9.946 1.00 81.06 72 PHE A C 1
ATOM 577 O O . PHE A 1 72 ? 5.392 -12.562 -10.172 1.00 81.06 72 PHE A O 1
ATOM 584 N N . ILE A 1 73 ? 4.224 -10.646 -10.120 1.00 81.00 73 ILE A N 1
ATOM 585 C CA . ILE A 1 73 ? 5.329 -9.802 -10.601 1.00 81.00 73 ILE A CA 1
ATOM 586 C C . ILE A 1 73 ? 6.504 -9.807 -9.616 1.00 81.00 73 ILE A C 1
ATOM 588 O O . ILE A 1 73 ? 7.651 -9.898 -10.047 1.00 81.00 73 ILE A O 1
ATOM 592 N N . LEU A 1 74 ? 6.243 -9.743 -8.307 1.00 77.88 74 LEU A N 1
ATOM 593 C CA . LEU A 1 74 ? 7.293 -9.818 -7.286 1.00 77.88 74 LEU A CA 1
ATOM 594 C C . LEU A 1 74 ? 8.024 -11.166 -7.319 1.00 77.88 74 LEU A C 1
ATOM 596 O O . LEU A 1 74 ? 9.253 -11.195 -7.254 1.00 77.88 74 LEU A O 1
ATOM 600 N N . GLY A 1 75 ? 7.285 -12.267 -7.477 1.00 80.75 75 GLY A N 1
ATOM 601 C CA . GLY A 1 75 ? 7.857 -13.600 -7.655 1.00 80.75 75 GLY A CA 1
ATOM 602 C C . GLY A 1 75 ? 8.746 -13.679 -8.896 1.00 80.75 75 GLY A C 1
ATOM 603 O O . GLY A 1 75 ? 9.888 -14.123 -8.807 1.00 80.75 75 GLY A O 1
ATOM 604 N N . LEU A 1 76 ? 8.269 -13.173 -10.036 1.00 80.31 76 LEU A N 1
ATOM 605 C CA . LEU A 1 76 ? 9.057 -13.122 -11.269 1.00 80.31 76 LEU A CA 1
ATOM 606 C C . LEU A 1 76 ? 10.308 -12.243 -11.129 1.00 80.31 76 LEU A C 1
ATOM 608 O O . LEU A 1 76 ? 11.397 -12.670 -11.499 1.00 80.31 76 LEU A O 1
ATOM 612 N N . GLY A 1 77 ? 10.182 -11.046 -10.551 1.00 71.88 77 GLY A N 1
ATOM 613 C CA . GLY A 1 77 ? 11.308 -10.136 -10.329 1.00 71.88 77 GLY A CA 1
ATOM 614 C C . GLY A 1 77 ? 12.380 -10.723 -9.407 1.00 71.88 77 GLY A C 1
ATOM 615 O O . GLY A 1 77 ? 13.568 -10.497 -9.628 1.00 71.88 77 GLY A O 1
ATOM 616 N N . SER A 1 78 ? 11.979 -11.523 -8.413 1.00 74.94 78 SER A N 1
ATOM 617 C CA . SER A 1 78 ? 12.915 -12.244 -7.544 1.00 74.94 78 SER A CA 1
ATOM 618 C C . SER A 1 78 ? 13.666 -13.354 -8.282 1.00 74.94 78 SER A C 1
ATOM 620 O O . SER A 1 78 ? 14.851 -13.545 -8.027 1.00 74.94 78 SER A O 1
ATOM 622 N N . GLN A 1 79 ? 12.996 -14.074 -9.186 1.00 69.00 79 GLN A N 1
ATOM 623 C CA . GLN A 1 79 ? 13.592 -15.180 -9.945 1.00 69.00 79 GLN A CA 1
ATOM 624 C C . GLN A 1 79 ? 14.527 -14.698 -11.060 1.00 69.00 79 GLN A C 1
ATOM 626 O O . GLN A 1 79 ? 15.464 -15.398 -11.406 1.00 69.00 79 GLN A O 1
ATOM 631 N N . VAL A 1 80 ? 14.302 -13.502 -11.612 1.00 69.44 80 VAL A N 1
ATOM 632 C CA . VAL A 1 80 ? 15.171 -12.905 -12.645 1.00 69.44 80 VAL A CA 1
ATOM 633 C C . VAL A 1 80 ? 16.488 -12.367 -12.061 1.00 69.44 80 VAL A C 1
ATOM 635 O O . VAL A 1 80 ? 17.452 -12.167 -12.795 1.00 69.44 80 VAL A O 1
ATOM 638 N N . ARG A 1 81 ? 16.545 -12.114 -10.745 1.00 51.09 81 ARG A N 1
ATOM 639 C CA . ARG A 1 81 ? 17.744 -11.604 -10.053 1.00 51.09 81 ARG A CA 1
ATOM 640 C C . ARG A 1 81 ? 18.660 -12.711 -9.502 1.00 51.09 81 ARG A C 1
ATOM 642 O O . ARG A 1 81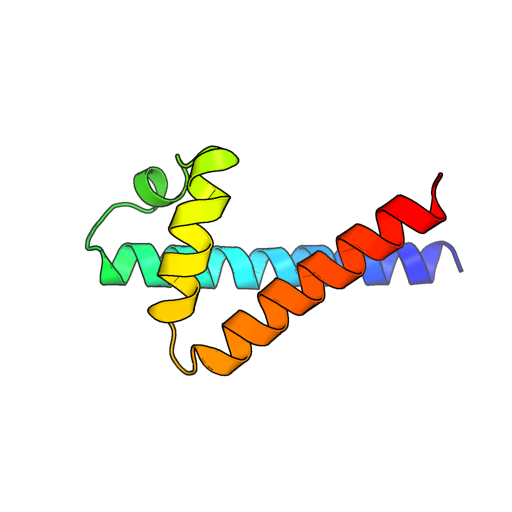 ? 19.711 -12.375 -8.959 1.00 51.09 81 ARG A O 1
ATOM 649 N N . ASN A 1 82 ? 18.263 -13.979 -9.601 1.00 45.03 82 ASN A N 1
ATOM 650 C CA . ASN A 1 82 ? 19.012 -15.151 -9.130 1.00 45.03 82 ASN A CA 1
ATOM 651 C C . ASN A 1 82 ? 19.503 -15.977 -10.324 1.00 45.03 82 ASN A C 1
ATOM 653 O O . ASN A 1 82 ? 20.580 -16.596 -10.197 1.00 45.03 82 ASN A O 1
#

Radius of gyration: 15.02 Å; chains: 1; bounding box: 35×25×34 Å

Sequence (82 aa):
DAIFVSFTNLFTSIFAGFVIFSIMGYLAKQMNMPIEEVVKSGPGLAFIAYPEAVVRMPWPNLWAFLFFFMLFILGLGSQVRN

InterPro domains:
  IPR000175 Sodium:neurotransmitter symporter [PF00209] (1-80)
  IPR000175 Sodium:neurotransmitter symporter [PR00176] (3-23)
  IPR000175 Sodium:neurotransmitter symporter [PR00176] (57-76)
  IPR000175 Sodium:neurotransmitter symporter [PS50267] (1-82)
  IPR000175 Sodium:neurotransmitter symporter [PTHR11616] (1-80)
  IPR037272 Sodium:neurotransmitter symporter superfamily [SSF161070] (1-80)

pLDDT: mean 75.9, std 9.07, range [45.03, 90.25]